Protein AF-A0A2M8V2P1-F1 (afdb_monomer_lite)

Structure (mmCIF, N/CA/C/O backbone):
data_AF-A0A2M8V2P1-F1
#
_entry.id   AF-A0A2M8V2P1-F1
#
loop_
_atom_site.group_PDB
_atom_site.id
_atom_site.type_symbol
_atom_site.label_atom_id
_atom_site.label_alt_id
_atom_site.label_comp_id
_atom_site.label_asym_id
_atom_site.label_entity_id
_atom_site.label_seq_id
_atom_site.pdbx_PDB_ins_code
_atom_site.Cartn_x
_atom_site.Cartn_y
_atom_site.Cartn_z
_atom_site.occupancy
_atom_site.B_iso_or_equiv
_atom_site.auth_seq_id
_atom_site.auth_comp_id
_atom_site.auth_asym_id
_atom_site.auth_atom_id
_atom_site.pdbx_PDB_model_num
ATOM 1 N N . MET A 1 1 ? -0.278 -8.000 -61.370 1.00 59.56 1 MET A N 1
ATOM 2 C CA . MET A 1 1 ? -0.470 -8.827 -60.149 1.00 59.56 1 MET A CA 1
ATOM 3 C C . MET A 1 1 ? 0.734 -8.822 -59.200 1.00 59.56 1 MET A C 1
ATOM 5 O O . MET A 1 1 ? 0.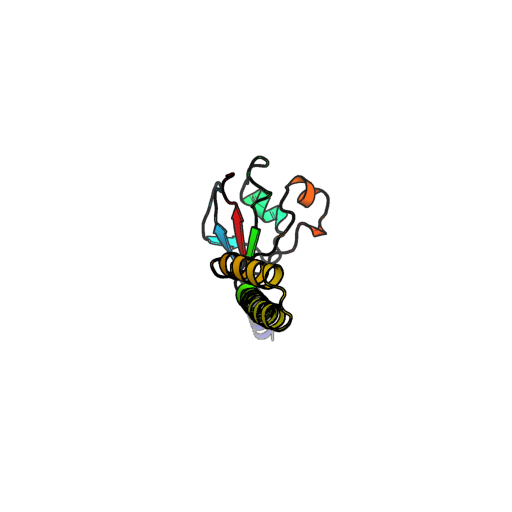513 -8.790 -57.998 1.00 59.56 1 MET A O 1
ATOM 9 N N . ILE A 1 2 ? 1.983 -8.819 -59.689 1.00 68.00 2 ILE A N 1
ATOM 10 C CA . ILE A 1 2 ? 3.197 -8.787 -58.842 1.00 68.00 2 ILE A CA 1
ATOM 11 C C . ILE A 1 2 ? 3.356 -7.480 -58.040 1.00 68.00 2 ILE A C 1
ATOM 13 O O . ILE A 1 2 ? 3.607 -7.550 -56.841 1.00 68.00 2 ILE A O 1
ATOM 17 N N . LEU A 1 3 ? 3.103 -6.308 -58.641 1.00 68.81 3 LEU A N 1
ATOM 18 C CA . LEU A 1 3 ? 3.176 -5.022 -57.921 1.00 68.81 3 LEU A CA 1
ATOM 19 C C . LEU A 1 3 ? 2.172 -4.915 -56.759 1.00 68.81 3 LEU A C 1
ATOM 21 O O . LEU A 1 3 ? 2.520 -4.429 -55.690 1.00 68.81 3 LEU A O 1
ATOM 25 N N . LEU A 1 4 ? 0.945 -5.417 -56.939 1.00 65.25 4 LEU A N 1
ATOM 26 C CA . LEU A 1 4 ? -0.088 -5.392 -55.896 1.00 65.25 4 LEU A CA 1
ATOM 27 C C . LEU A 1 4 ? 0.308 -6.259 -54.688 1.00 65.25 4 LEU A C 1
ATOM 29 O O . LEU A 1 4 ? 0.089 -5.872 -53.544 1.00 65.25 4 LEU A O 1
ATOM 33 N N . ARG A 1 5 ? 0.939 -7.413 -54.943 1.00 68.38 5 ARG A N 1
ATOM 34 C CA . ARG A 1 5 ? 1.457 -8.305 -53.896 1.00 68.38 5 ARG A CA 1
ATOM 35 C C . ARG A 1 5 ? 2.638 -7.684 -53.146 1.00 68.38 5 ARG A C 1
ATOM 37 O O . ARG A 1 5 ? 2.699 -7.818 -51.931 1.00 68.38 5 ARG A O 1
ATOM 44 N N . LEU A 1 6 ? 3.521 -6.965 -53.844 1.00 75.25 6 LEU A N 1
ATOM 45 C CA . LEU A 1 6 ? 4.632 -6.215 -53.241 1.00 75.25 6 LEU A CA 1
ATOM 46 C C . LEU A 1 6 ? 4.143 -5.061 -52.353 1.00 75.25 6 LEU A C 1
ATOM 48 O O . LEU A 1 6 ? 4.639 -4.911 -51.241 1.00 75.25 6 LEU A O 1
ATOM 52 N N . CYS A 1 7 ? 3.130 -4.304 -52.788 1.00 76.38 7 CYS A N 1
ATOM 53 C CA . CYS A 1 7 ? 2.517 -3.263 -51.956 1.00 76.38 7 CYS A CA 1
ATOM 54 C C . CYS A 1 7 ? 1.854 -3.832 -50.696 1.00 76.38 7 CYS A C 1
ATOM 56 O O . CYS A 1 7 ? 2.002 -3.253 -49.625 1.00 76.38 7 CYS A O 1
ATOM 58 N N . LEU A 1 8 ? 1.163 -4.973 -50.797 1.00 76.56 8 LEU A N 1
ATOM 59 C CA . LEU A 1 8 ? 0.544 -5.629 -49.639 1.00 76.56 8 LEU A CA 1
ATOM 60 C C . LEU A 1 8 ? 1.587 -6.160 -48.643 1.00 76.56 8 LEU A C 1
ATOM 62 O O . LEU A 1 8 ? 1.396 -6.030 -47.436 1.00 76.56 8 LEU A O 1
ATOM 66 N N . LEU A 1 9 ? 2.709 -6.698 -49.131 1.00 76.50 9 LEU A N 1
ATOM 67 C CA . LEU A 1 9 ? 3.818 -7.148 -48.283 1.00 76.50 9 LEU A CA 1
ATOM 68 C C . LEU A 1 9 ? 4.520 -5.975 -47.585 1.00 76.50 9 LEU A C 1
ATOM 70 O O . LEU A 1 9 ? 4.796 -6.053 -46.391 1.00 76.50 9 LEU A O 1
ATOM 74 N N . ALA A 1 10 ? 4.751 -4.871 -48.301 1.00 74.00 10 ALA A N 1
ATOM 75 C CA . ALA A 1 10 ? 5.333 -3.659 -47.731 1.00 74.00 10 ALA A CA 1
ATOM 76 C C . ALA A 1 10 ? 4.405 -3.007 -46.689 1.00 74.00 10 ALA A C 1
ATOM 78 O O . ALA A 1 10 ? 4.866 -2.592 -45.627 1.00 74.00 10 ALA A O 1
ATOM 79 N N . ALA A 1 11 ? 3.094 -2.976 -46.951 1.00 72.38 11 ALA A N 1
ATOM 80 C CA . ALA A 1 11 ? 2.097 -2.481 -46.003 1.00 72.38 11 ALA A CA 1
ATOM 81 C C . ALA A 1 11 ? 2.005 -3.362 -44.743 1.00 72.38 11 ALA A C 1
ATOM 83 O O . ALA A 1 11 ? 1.909 -2.836 -43.636 1.00 72.38 11 ALA A O 1
ATOM 84 N N . GLY A 1 12 ? 2.103 -4.689 -44.892 1.00 71.38 12 GLY A N 1
ATOM 85 C CA . GLY A 1 12 ? 2.162 -5.623 -43.765 1.00 71.38 12 GLY A CA 1
ATOM 86 C C . GLY A 1 12 ? 3.413 -5.441 -42.898 1.00 71.38 12 GLY A C 1
ATOM 87 O O . GLY A 1 12 ? 3.313 -5.457 -41.672 1.00 71.38 12 GLY A O 1
ATOM 88 N N . LEU A 1 13 ? 4.575 -5.195 -43.515 1.00 66.88 13 LEU A N 1
ATOM 89 C CA . LEU A 1 13 ? 5.824 -4.931 -42.789 1.00 66.88 13 LEU A CA 1
ATOM 90 C C . LEU A 1 13 ? 5.774 -3.607 -42.005 1.00 66.88 13 LEU A C 1
ATOM 92 O O . LEU A 1 13 ? 6.206 -3.552 -40.855 1.00 66.88 13 LEU A O 1
ATOM 96 N N . LEU A 1 14 ? 5.217 -2.550 -42.609 1.00 63.19 14 LEU A N 1
ATOM 97 C CA . LEU A 1 14 ? 5.073 -1.237 -41.967 1.00 63.19 14 LEU A CA 1
ATOM 98 C C . LEU A 1 14 ? 4.085 -1.271 -40.791 1.00 63.19 14 LEU A C 1
ATOM 100 O O . LEU A 1 14 ? 4.341 -0.655 -39.758 1.00 63.19 14 LEU A O 1
ATOM 104 N N . ALA A 1 15 ? 2.993 -2.033 -40.907 1.00 60.03 15 ALA A N 1
ATOM 105 C CA . ALA A 1 15 ? 2.034 -2.213 -39.817 1.00 60.03 15 ALA A CA 1
ATOM 106 C C . ALA A 1 15 ? 2.644 -2.956 -38.612 1.00 60.03 15 ALA A C 1
ATOM 108 O O . ALA A 1 15 ? 2.351 -2.615 -37.467 1.00 60.03 15 ALA A O 1
ATOM 109 N N . PHE A 1 16 ? 3.531 -3.928 -38.853 1.00 57.78 16 PHE A N 1
ATOM 110 C CA . PHE A 1 16 ? 4.202 -4.675 -37.784 1.00 57.78 16 PHE A CA 1
ATOM 111 C C . PHE A 1 16 ? 5.230 -3.821 -37.022 1.00 57.78 16 PHE A C 1
ATOM 113 O O . PHE A 1 16 ? 5.362 -3.948 -35.806 1.00 57.78 16 PHE A O 1
ATOM 120 N N . ALA A 1 17 ? 5.918 -2.906 -37.713 1.00 57.97 17 ALA A N 1
ATOM 121 C CA . ALA A 1 17 ? 6.884 -1.995 -37.096 1.00 57.97 17 ALA A CA 1
ATOM 122 C C . ALA A 1 17 ? 6.221 -0.957 -36.171 1.00 57.97 17 ALA A C 1
ATOM 124 O O . ALA A 1 17 ? 6.793 -0.589 -35.148 1.00 57.97 17 ALA A O 1
ATOM 125 N N . CYS A 1 18 ? 4.999 -0.517 -36.490 1.00 53.34 18 CYS A N 1
ATOM 126 C CA . CYS A 1 18 ? 4.274 0.468 -35.684 1.00 53.34 18 CYS A CA 1
ATOM 127 C C . CYS A 1 18 ? 3.651 -0.124 -34.403 1.00 53.34 18 CYS A C 1
ATOM 129 O O . CYS A 1 18 ? 3.309 0.622 -33.489 1.00 53.34 18 CYS A O 1
ATOM 131 N N . ALA A 1 19 ? 3.514 -1.453 -34.325 1.00 54.16 19 ALA A N 1
ATOM 132 C CA . ALA A 1 19 ? 2.960 -2.156 -33.167 1.00 54.16 19 ALA A CA 1
ATOM 133 C C . ALA A 1 19 ? 3.969 -2.348 -32.016 1.00 54.16 19 ALA A C 1
ATOM 135 O O . ALA A 1 19 ? 3.571 -2.731 -30.920 1.00 54.16 19 ALA A O 1
ATOM 136 N N . GLN A 1 20 ? 5.259 -2.064 -32.233 1.00 53.06 20 GLN A N 1
ATOM 137 C CA . GLN A 1 20 ? 6.292 -2.111 -31.192 1.00 53.06 20 GLN A CA 1
ATOM 138 C C . GLN A 1 20 ? 6.237 -0.829 -30.343 1.00 53.06 20 GLN A C 1
ATOM 140 O O . GLN A 1 20 ? 7.120 0.028 -30.397 1.00 53.06 20 GLN A O 1
ATOM 145 N N . ALA A 1 21 ? 5.156 -0.655 -29.583 1.00 54.94 21 ALA A N 1
ATOM 146 C CA . ALA A 1 21 ? 5.055 0.426 -28.614 1.00 54.94 21 ALA A CA 1
ATOM 147 C C . ALA A 1 21 ? 5.954 0.099 -27.412 1.00 54.94 21 ALA A C 1
ATOM 149 O O . ALA A 1 21 ? 5.568 -0.641 -26.505 1.00 54.94 21 ALA A O 1
ATOM 150 N N . ASN A 1 22 ? 7.172 0.646 -27.408 1.00 60.91 22 ASN A N 1
ATOM 151 C CA . ASN A 1 22 ? 8.059 0.546 -26.254 1.00 60.91 22 ASN A CA 1
ATOM 152 C C . ASN A 1 22 ? 7.349 1.096 -25.019 1.00 60.91 22 ASN A C 1
ATOM 154 O O . ASN A 1 22 ? 6.885 2.238 -24.980 1.00 60.91 22 ASN A O 1
ATOM 158 N N . THR A 1 23 ? 7.273 0.263 -23.994 1.00 66.62 23 THR A N 1
ATOM 159 C CA . THR A 1 23 ? 6.592 0.605 -22.760 1.00 66.62 23 THR A CA 1
ATOM 160 C C . THR A 1 23 ? 7.504 1.495 -21.918 1.00 66.62 23 THR A C 1
ATOM 162 O O . THR A 1 23 ? 8.652 1.141 -21.670 1.00 66.62 23 THR A O 1
ATOM 165 N N . ARG A 1 24 ? 7.018 2.656 -21.466 1.00 69.69 24 ARG A N 1
ATOM 166 C CA . ARG A 1 24 ? 7.787 3.557 -20.594 1.00 69.69 24 ARG A CA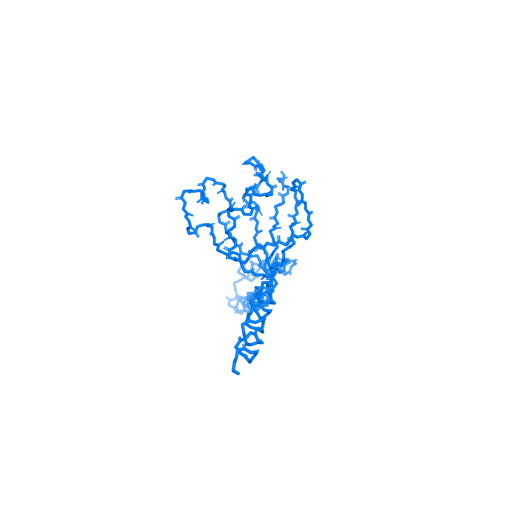 1
ATOM 167 C C . ARG A 1 24 ? 7.465 3.294 -19.121 1.00 69.69 24 ARG A C 1
ATOM 169 O O . ARG A 1 24 ? 6.297 3.161 -18.749 1.00 69.69 24 ARG A O 1
ATOM 176 N N . ILE A 1 25 ? 8.511 3.228 -18.307 1.00 72.06 25 ILE A N 1
ATOM 177 C CA . ILE A 1 25 ? 8.452 3.153 -16.844 1.00 72.06 25 ILE A CA 1
ATOM 178 C C . ILE A 1 25 ? 9.336 4.247 -16.249 1.00 72.06 25 ILE A C 1
ATOM 180 O O . ILE A 1 25 ? 10.304 4.669 -16.880 1.00 72.06 25 ILE A O 1
ATOM 184 N N . GLU A 1 26 ? 9.028 4.690 -15.039 1.00 73.44 26 GLU A N 1
ATOM 185 C CA . GLU A 1 26 ? 9.851 5.651 -14.306 1.00 73.44 26 GLU A CA 1
ATOM 186 C C . GLU A 1 26 ? 10.474 4.958 -13.102 1.00 73.44 26 GLU A C 1
ATOM 188 O O . GLU A 1 26 ? 9.769 4.396 -12.274 1.00 73.44 26 GLU A O 1
ATOM 193 N N . VAL A 1 27 ? 11.798 4.955 -13.018 1.00 72.69 27 VAL A N 1
ATOM 194 C CA . VAL A 1 27 ? 12.524 4.281 -11.942 1.00 72.69 27 VAL A CA 1
ATOM 195 C C . VAL A 1 27 ? 12.881 5.299 -10.865 1.00 72.69 27 VAL A C 1
ATOM 197 O O . VAL A 1 27 ? 13.629 6.239 -11.133 1.00 72.69 27 VAL A O 1
ATOM 200 N N . LEU A 1 28 ? 12.350 5.109 -9.659 1.00 66.06 28 LEU A N 1
ATOM 201 C CA . LEU A 1 28 ? 12.495 6.007 -8.516 1.00 66.06 28 LEU A CA 1
ATOM 202 C C . LEU A 1 28 ? 13.302 5.338 -7.390 1.00 66.06 28 LEU A C 1
ATOM 204 O O . LEU A 1 28 ? 13.346 4.111 -7.276 1.00 66.06 28 LEU A O 1
ATOM 208 N N . GLY A 1 29 ? 13.932 6.158 -6.548 1.00 69.44 29 GLY A N 1
ATOM 209 C CA . GLY A 1 29 ? 14.666 5.702 -5.364 1.00 69.44 29 GLY A CA 1
ATOM 210 C C . GLY A 1 29 ? 16.188 5.661 -5.523 1.00 69.44 29 GLY A C 1
ATOM 211 O O . GLY A 1 29 ? 16.746 6.192 -6.486 1.00 69.44 29 GLY A O 1
ATOM 212 N N . ASP A 1 30 ? 16.854 5.044 -4.544 1.00 67.50 30 ASP A N 1
ATOM 213 C CA . ASP A 1 30 ? 18.317 4.950 -4.466 1.00 67.50 30 ASP A CA 1
ATOM 214 C C . ASP A 1 30 ? 18.835 3.809 -5.351 1.00 67.50 30 ASP A C 1
ATOM 216 O O . ASP A 1 30 ? 19.066 2.675 -4.923 1.00 67.50 30 ASP A O 1
ATOM 220 N N . LEU A 1 31 ? 18.913 4.103 -6.646 1.00 70.62 31 LEU A N 1
ATOM 221 C CA . LEU A 1 31 ? 19.272 3.158 -7.694 1.00 70.62 31 LEU A CA 1
ATOM 222 C C . LEU A 1 31 ? 20.442 3.702 -8.523 1.00 70.62 31 LEU A C 1
ATOM 224 O O . LEU A 1 31 ? 20.562 4.914 -8.680 1.00 70.62 31 LEU A O 1
ATOM 228 N N . PRO A 1 32 ? 21.276 2.839 -9.138 1.00 69.25 32 PRO A N 1
ATOM 229 C CA . PRO A 1 32 ? 22.419 3.293 -9.938 1.00 69.25 32 PRO A CA 1
ATOM 230 C C . PRO A 1 32 ? 22.042 4.161 -11.148 1.00 69.25 32 PRO A C 1
ATOM 232 O O . PRO A 1 32 ? 22.874 4.900 -11.668 1.00 69.25 32 PRO A O 1
ATOM 235 N N . ALA A 1 33 ? 20.808 4.036 -11.643 1.00 69.38 33 ALA A N 1
ATOM 236 C CA . ALA A 1 33 ? 20.323 4.782 -12.798 1.00 69.38 33 ALA A CA 1
ATOM 237 C C . ALA A 1 33 ? 18.814 5.074 -12.676 1.00 69.38 33 ALA A C 1
ATOM 239 O O . ALA A 1 33 ? 18.024 4.384 -13.336 1.00 69.38 33 ALA A O 1
ATOM 240 N N . PRO A 1 34 ? 18.407 6.060 -11.852 1.00 75.38 34 PRO A N 1
ATOM 241 C CA . PRO A 1 34 ? 17.015 6.483 -11.739 1.00 75.38 34 PRO A CA 1
ATOM 242 C C . PRO A 1 34 ? 16.563 7.235 -13.003 1.00 75.38 34 PRO A C 1
ATOM 244 O O . PRO A 1 34 ? 17.382 7.659 -13.822 1.00 75.38 34 PRO A O 1
ATOM 247 N N . GLY A 1 35 ? 15.250 7.395 -13.162 1.00 75.44 35 GLY A N 1
ATOM 248 C CA . GLY A 1 35 ? 14.623 8.130 -14.261 1.00 75.44 35 GLY A CA 1
ATOM 249 C C . GLY A 1 35 ? 13.827 7.261 -15.235 1.00 75.44 35 GLY A C 1
ATOM 250 O O . GLY A 1 35 ? 13.653 6.053 -15.050 1.00 75.44 35 GLY A O 1
ATOM 251 N N . GLU A 1 36 ? 13.304 7.899 -16.281 1.00 76.88 36 GLU A N 1
ATOM 252 C CA . GLU A 1 36 ? 12.475 7.237 -17.287 1.00 76.88 36 GLU A CA 1
ATOM 253 C C . GLU A 1 36 ? 13.277 6.226 -18.114 1.00 76.88 36 GLU A C 1
ATOM 255 O O . GLU A 1 36 ? 14.343 6.529 -18.656 1.00 76.88 36 GLU A O 1
ATOM 260 N N . LYS A 1 37 ? 12.732 5.018 -18.268 1.00 76.69 37 LYS A N 1
ATOM 261 C CA . LYS A 1 37 ? 13.309 3.952 -19.089 1.00 76.69 37 LYS A CA 1
ATOM 262 C C . LYS A 1 37 ? 12.267 3.370 -20.023 1.00 76.69 37 LYS A C 1
ATOM 264 O O . LYS A 1 37 ? 11.099 3.206 -19.674 1.00 76.69 37 LYS A O 1
ATOM 269 N N . GLN A 1 38 ? 12.721 3.049 -21.228 1.00 79.56 38 GLN A N 1
ATOM 270 C CA . GLN A 1 38 ? 11.958 2.241 -22.165 1.00 79.56 38 GLN A CA 1
ATOM 271 C C . GLN A 1 38 ? 12.246 0.773 -21.869 1.00 79.56 38 GLN A C 1
ATOM 273 O O . GLN A 1 38 ? 13.406 0.375 -21.777 1.00 79.56 38 GLN A O 1
ATOM 278 N N . ILE A 1 39 ? 11.192 -0.018 -21.718 1.00 77.38 39 ILE A N 1
ATOM 279 C CA . ILE A 1 39 ? 11.267 -1.463 -21.552 1.00 77.38 39 ILE A CA 1
ATOM 280 C C . ILE A 1 39 ? 10.605 -2.155 -22.737 1.00 77.38 39 ILE A C 1
ATOM 282 O O . ILE A 1 39 ? 9.607 -1.677 -23.289 1.00 77.38 39 ILE A O 1
ATOM 286 N N . ALA A 1 40 ? 11.174 -3.301 -23.107 1.00 78.31 40 ALA A N 1
ATOM 287 C CA . ALA A 1 40 ? 10.552 -4.206 -24.056 1.00 78.31 40 ALA A CA 1
ATOM 288 C C . ALA A 1 40 ? 9.210 -4.700 -23.501 1.00 78.31 40 ALA A C 1
ATOM 290 O O . ALA A 1 40 ? 9.054 -4.921 -22.294 1.00 78.31 40 ALA A O 1
ATOM 291 N N . GLU A 1 41 ? 8.237 -4.881 -24.385 1.00 72.31 41 GLU A N 1
ATOM 292 C CA . GLU A 1 41 ? 6.928 -5.383 -23.992 1.00 72.31 41 GLU A CA 1
ATOM 293 C C . GLU A 1 41 ? 7.053 -6.793 -23.390 1.00 72.31 41 GLU A C 1
ATOM 295 O O . GLU A 1 41 ? 7.707 -7.680 -23.940 1.00 72.31 41 GLU A O 1
ATOM 300 N N . GLY A 1 42 ? 6.450 -7.003 -22.217 1.00 73.50 42 GLY A N 1
ATOM 301 C CA . GLY A 1 42 ? 6.504 -8.288 -21.523 1.00 73.50 42 GLY A CA 1
ATOM 302 C C . GLY A 1 42 ? 7.815 -8.586 -20.789 1.00 73.50 42 GLY A C 1
ATOM 303 O O . GLY A 1 42 ? 7.948 -9.711 -20.295 1.00 73.50 42 GLY A O 1
ATOM 304 N N . LEU A 1 43 ? 8.735 -7.614 -20.672 1.00 80.88 43 LEU A N 1
ATOM 305 C CA . LEU A 1 43 ? 9.917 -7.710 -19.805 1.00 80.88 43 LEU A CA 1
ATOM 306 C C . LEU A 1 43 ? 9.485 -8.114 -18.393 1.00 80.88 43 LEU A C 1
ATOM 308 O O . LEU A 1 43 ? 8.516 -7.564 -17.864 1.00 80.88 43 LEU A O 1
ATOM 312 N N . ARG A 1 44 ? 10.166 -9.078 -17.770 1.00 79.62 44 ARG A N 1
ATOM 313 C CA . ARG A 1 44 ? 9.841 -9.456 -16.394 1.00 79.62 44 ARG A CA 1
ATOM 314 C C . ARG A 1 44 ? 10.515 -8.522 -15.401 1.00 79.62 44 ARG A C 1
ATOM 316 O O . ARG A 1 44 ? 11.583 -7.975 -15.659 1.00 79.62 44 ARG A O 1
ATOM 323 N N . LEU A 1 45 ? 9.888 -8.372 -14.240 1.00 77.62 45 LEU A N 1
ATOM 324 C CA . LEU A 1 45 ? 10.396 -7.541 -13.151 1.00 77.62 45 LEU A CA 1
ATOM 325 C C . LEU A 1 45 ? 11.834 -7.909 -12.745 1.00 77.62 45 LEU A C 1
ATOM 327 O O . LEU A 1 45 ? 12.658 -7.017 -12.597 1.00 77.62 45 LEU A O 1
ATOM 331 N N . GLY A 1 46 ? 12.159 -9.201 -12.645 1.00 77.38 46 GLY A N 1
ATOM 332 C CA . GLY A 1 46 ? 13.521 -9.661 -12.346 1.00 77.38 46 GLY A CA 1
ATOM 333 C C . GLY A 1 46 ? 14.546 -9.273 -13.413 1.00 77.38 46 GLY A C 1
ATOM 334 O O . GLY A 1 46 ? 15.626 -8.797 -13.073 1.00 77.38 46 GLY A O 1
ATOM 335 N N . ASP A 1 47 ? 14.183 -9.378 -14.695 1.00 80.75 47 ASP A N 1
ATOM 336 C CA . ASP A 1 47 ? 15.062 -8.981 -15.803 1.00 80.75 47 ASP A CA 1
ATOM 337 C C . ASP A 1 47 ? 15.326 -7.470 -15.779 1.00 80.75 47 ASP A C 1
ATOM 339 O O . ASP A 1 47 ? 16.446 -7.022 -16.025 1.00 80.75 47 ASP A O 1
ATOM 343 N N . LEU A 1 48 ? 14.307 -6.674 -15.439 1.00 80.25 48 LEU A N 1
ATOM 344 C CA . LEU A 1 48 ? 14.462 -5.237 -15.243 1.00 80.25 48 LEU A CA 1
ATOM 345 C C . LEU A 1 48 ? 15.416 -4.933 -14.080 1.00 80.25 48 LEU A C 1
ATOM 347 O O . LEU A 1 48 ? 16.318 -4.116 -14.242 1.00 80.25 48 LEU A O 1
ATOM 351 N N . LEU A 1 49 ? 15.251 -5.578 -12.922 1.00 78.56 49 LEU A N 1
ATOM 352 C CA . LEU A 1 49 ? 16.127 -5.364 -11.763 1.00 78.56 49 LEU A CA 1
ATOM 353 C C . LEU A 1 49 ? 17.590 -5.711 -12.082 1.00 78.56 49 LEU A C 1
ATOM 355 O O . LEU A 1 49 ? 18.494 -4.955 -11.718 1.00 78.56 49 LEU A O 1
ATOM 359 N N . ALA A 1 50 ? 17.823 -6.790 -12.834 1.00 79.31 50 ALA A N 1
ATOM 360 C CA . ALA A 1 50 ? 19.151 -7.156 -13.319 1.00 79.31 50 ALA A CA 1
ATOM 361 C C . ALA A 1 50 ? 19.737 -6.089 -14.266 1.00 79.31 50 ALA A C 1
ATOM 363 O O . ALA A 1 50 ? 20.898 -5.701 -14.123 1.00 79.31 50 ALA A O 1
ATOM 364 N N . GLN A 1 51 ? 18.934 -5.548 -15.193 1.00 82.12 51 GLN A N 1
ATOM 365 C CA . GLN A 1 51 ? 19.352 -4.459 -16.092 1.00 82.12 51 GLN A CA 1
ATOM 366 C C . GLN A 1 51 ? 19.663 -3.158 -15.343 1.00 82.12 51 GLN A C 1
ATOM 368 O O . GLN A 1 51 ? 20.581 -2.427 -15.719 1.00 82.12 51 GLN A O 1
ATOM 373 N N . LEU A 1 52 ? 18.916 -2.876 -14.275 1.00 78.00 52 LEU A N 1
ATOM 374 C CA . LEU A 1 52 ? 19.135 -1.731 -13.392 1.00 78.00 52 LEU A CA 1
ATOM 375 C C . LEU A 1 52 ? 20.368 -1.893 -12.495 1.00 78.00 52 LEU A C 1
ATOM 377 O O . LEU A 1 52 ? 20.759 -0.924 -11.844 1.00 78.00 52 LEU A O 1
ATOM 381 N N . LYS A 1 53 ? 20.987 -3.084 -12.478 1.00 78.62 53 LYS A N 1
ATOM 382 C CA . LYS A 1 53 ? 22.138 -3.430 -11.632 1.00 78.62 53 LYS A CA 1
ATOM 383 C C . LYS A 1 53 ? 21.891 -3.088 -10.161 1.00 78.62 53 LYS A C 1
ATOM 385 O O . LYS A 1 53 ? 22.786 -2.589 -9.479 1.00 78.62 53 LYS A O 1
ATOM 390 N N . VAL A 1 54 ? 20.665 -3.314 -9.686 1.00 74.75 54 VAL A N 1
ATOM 391 C CA . VAL A 1 54 ? 20.307 -3.048 -8.289 1.00 74.75 54 VAL A CA 1
ATOM 392 C C . VAL A 1 54 ? 21.156 -3.938 -7.384 1.00 74.75 54 VAL A C 1
ATOM 394 O O . VAL A 1 54 ? 21.285 -5.136 -7.636 1.00 74.75 54 VAL A O 1
ATOM 397 N N . SER A 1 55 ? 21.754 -3.356 -6.345 1.00 75.88 55 SER A N 1
ATOM 398 C CA . SER A 1 55 ? 22.586 -4.119 -5.418 1.00 75.88 55 SER A CA 1
ATOM 399 C C . SER A 1 55 ? 21.733 -5.134 -4.651 1.00 75.88 55 SER A C 1
ATOM 401 O O . SER A 1 55 ? 20.692 -4.766 -4.105 1.00 75.88 55 SER A O 1
ATOM 403 N N . PRO A 1 56 ? 22.181 -6.391 -4.495 1.00 72.25 56 PRO A N 1
ATOM 404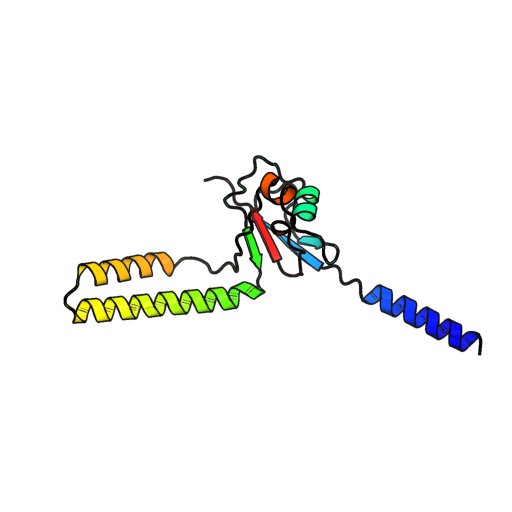 C CA . PRO A 1 56 ? 21.527 -7.343 -3.602 1.00 72.25 56 PRO A CA 1
ATOM 405 C C . PRO A 1 56 ? 21.453 -6.861 -2.144 1.00 72.25 56 PRO A C 1
ATOM 407 O O . PRO A 1 56 ? 20.610 -7.334 -1.395 1.00 72.25 56 PRO A O 1
ATOM 410 N N . GLN A 1 57 ? 22.296 -5.901 -1.751 1.00 72.50 57 GLN A N 1
ATOM 411 C CA . GLN A 1 57 ? 22.321 -5.308 -0.408 1.00 72.50 57 GLN A CA 1
ATOM 412 C C . GLN A 1 57 ? 21.377 -4.104 -0.247 1.00 72.50 57 GLN A C 1
ATOM 414 O O . GLN A 1 57 ? 21.287 -3.546 0.845 1.00 72.50 57 GLN A O 1
ATOM 419 N N . SER A 1 58 ? 20.696 -3.676 -1.316 1.00 73.31 58 SER A N 1
ATOM 420 C CA . SER A 1 58 ? 19.709 -2.596 -1.253 1.00 73.31 58 SER A CA 1
ATOM 421 C C . SER A 1 58 ? 18.526 -2.961 -0.347 1.00 73.31 58 SER A C 1
ATOM 423 O O . SER A 1 58 ? 18.287 -4.126 -0.025 1.00 73.31 58 SER A O 1
ATOM 425 N N . TYR A 1 59 ? 17.752 -1.958 0.073 1.00 73.75 59 TYR A N 1
ATOM 426 C CA . TYR A 1 59 ? 16.628 -2.154 0.987 1.00 73.75 59 TYR A CA 1
ATOM 427 C C . TYR A 1 59 ? 15.390 -2.751 0.291 1.00 73.75 59 TYR A C 1
ATOM 429 O O . TYR A 1 59 ? 14.373 -2.094 0.061 1.00 73.75 59 TYR A O 1
ATOM 437 N N . TRP A 1 60 ? 15.461 -4.044 -0.029 1.00 72.75 60 TRP A N 1
ATOM 438 C CA . TRP A 1 60 ? 14.417 -4.778 -0.753 1.00 72.75 60 TRP A CA 1
ATOM 439 C C . TRP A 1 60 ? 13.073 -4.856 -0.017 1.00 72.75 60 TRP A C 1
ATOM 441 O O . TRP A 1 60 ? 12.032 -4.959 -0.658 1.00 72.75 60 TRP A O 1
ATOM 451 N N . LEU A 1 61 ? 13.069 -4.758 1.317 1.00 68.19 61 LEU A N 1
ATOM 452 C CA . LEU A 1 61 ? 11.846 -4.753 2.133 1.00 68.19 61 LEU A CA 1
ATOM 453 C C . LEU A 1 61 ? 11.006 -3.482 1.943 1.00 68.19 61 LEU A C 1
ATOM 455 O O . LEU A 1 61 ? 9.783 -3.525 2.074 1.00 68.19 61 LEU A O 1
ATOM 459 N N . GLY A 1 62 ? 11.651 -2.353 1.643 1.00 65.75 62 GLY A N 1
ATOM 460 C CA . GLY A 1 62 ? 10.966 -1.103 1.322 1.00 65.75 62 GLY A CA 1
ATOM 461 C C . GLY A 1 62 ? 10.596 -0.980 -0.153 1.00 65.75 62 GLY A C 1
ATOM 462 O O . GLY A 1 62 ? 9.774 -0.132 -0.504 1.00 65.75 62 GLY A O 1
ATOM 463 N N . ALA A 1 63 ? 11.193 -1.822 -0.999 1.00 71.94 63 ALA A N 1
ATOM 464 C CA . ALA A 1 63 ? 11.028 -1.774 -2.436 1.00 71.94 63 ALA A CA 1
ATOM 465 C C . ALA A 1 63 ? 9.568 -1.996 -2.835 1.00 71.94 63 ALA A C 1
ATOM 467 O O . ALA A 1 63 ? 8.843 -2.818 -2.264 1.00 71.94 63 ALA A O 1
ATOM 468 N N . SER A 1 64 ? 9.113 -1.258 -3.839 1.00 74.50 64 SER A N 1
ATOM 469 C CA . SER A 1 64 ? 7.725 -1.333 -4.245 1.00 74.50 64 SER A CA 1
ATOM 470 C C . SER A 1 64 ? 7.496 -1.012 -5.706 1.00 74.50 64 SER A C 1
ATOM 472 O O . SER A 1 64 ? 8.276 -0.302 -6.327 1.00 74.50 64 SER A O 1
ATOM 474 N N . TRP A 1 65 ? 6.410 -1.544 -6.263 1.00 75.00 65 TRP A N 1
ATOM 475 C CA . TRP A 1 65 ? 5.990 -1.225 -7.620 1.00 75.00 65 TRP A CA 1
ATOM 476 C C . TRP A 1 65 ? 4.724 -0.381 -7.566 1.00 75.00 65 TRP A C 1
ATOM 478 O O . TRP A 1 65 ? 3.645 -0.866 -7.205 1.00 75.00 65 TRP A O 1
ATOM 488 N N . GLN A 1 66 ? 4.857 0.894 -7.903 1.00 75.25 66 GLN A N 1
ATOM 489 C CA . GLN A 1 66 ? 3.762 1.852 -7.902 1.00 75.25 66 GLN A CA 1
ATOM 490 C C . GLN A 1 66 ? 3.093 1.840 -9.275 1.00 75.25 66 GLN A C 1
ATOM 492 O O . GLN A 1 66 ? 3.768 1.845 -10.300 1.00 75.25 66 GLN A O 1
ATOM 497 N N . ARG A 1 67 ? 1.761 1.772 -9.332 1.00 74.31 67 ARG A N 1
ATOM 498 C CA . ARG A 1 67 ? 1.021 1.870 -10.601 1.00 74.31 67 ARG A CA 1
ATOM 499 C C . ARG A 1 67 ? -0.042 2.934 -10.482 1.00 74.31 67 ARG A C 1
ATOM 501 O O . ARG A 1 67 ? -0.914 2.829 -9.623 1.00 74.31 67 ARG A O 1
ATOM 508 N N . LEU A 1 68 ? -0.041 3.878 -11.420 1.00 71.31 68 LEU A N 1
ATOM 509 C CA . LEU A 1 68 ? -1.055 4.929 -11.460 1.00 71.31 68 LEU A CA 1
ATOM 510 C C . LEU A 1 68 ? -2.473 4.349 -11.593 1.00 71.31 68 LEU A C 1
ATOM 512 O O . LEU A 1 68 ? -3.415 4.852 -10.987 1.00 71.31 68 LEU A O 1
ATOM 516 N N . SER A 1 69 ? -2.617 3.234 -12.319 1.00 73.12 69 SER A N 1
ATOM 517 C CA . SER A 1 69 ? -3.898 2.531 -12.454 1.00 73.12 69 SER A CA 1
ATOM 518 C C . SER A 1 69 ? -4.437 1.970 -11.134 1.00 73.12 69 SER A C 1
ATOM 520 O O . SER A 1 69 ? -5.644 1.818 -10.995 1.00 73.12 69 SER A O 1
ATOM 522 N N . LEU A 1 70 ? -3.572 1.698 -10.152 1.00 80.19 70 LEU A N 1
ATOM 523 C CA . LEU A 1 70 ? -3.972 1.208 -8.830 1.00 80.19 70 LEU A CA 1
ATOM 524 C C . LEU A 1 70 ? -4.269 2.345 -7.844 1.00 80.19 70 LEU A C 1
ATOM 526 O O . LEU A 1 70 ? -4.849 2.100 -6.787 1.00 80.19 70 LEU A O 1
ATOM 530 N N . THR A 1 71 ? -3.910 3.588 -8.177 1.00 84.81 71 THR A N 1
ATOM 531 C CA . THR A 1 71 ? -4.161 4.756 -7.324 1.00 84.81 71 THR A CA 1
ATOM 532 C C . THR A 1 71 ? -5.655 4.960 -7.093 1.00 84.81 71 THR A C 1
ATOM 534 O O . THR A 1 71 ? -6.063 5.209 -5.962 1.00 84.81 71 THR A O 1
ATOM 537 N N . GLN A 1 72 ? -6.489 4.792 -8.125 1.00 86.69 72 GLN A N 1
ATOM 538 C CA . GLN A 1 72 ? -7.938 4.972 -7.996 1.00 86.69 72 GLN A CA 1
ATOM 539 C C . GLN A 1 72 ? -8.565 3.939 -7.049 1.00 86.69 72 GLN A C 1
ATOM 541 O O . GLN A 1 72 ? -9.382 4.291 -6.196 1.00 86.69 72 GLN A O 1
ATOM 546 N N . ASP A 1 73 ? -8.162 2.674 -7.159 1.00 86.62 73 ASP A N 1
ATOM 547 C CA . ASP A 1 73 ? -8.667 1.612 -6.288 1.00 86.62 73 ASP A CA 1
ATOM 548 C C . ASP A 1 73 ? -8.170 1.783 -4.851 1.00 86.62 73 ASP A C 1
ATOM 550 O O . ASP A 1 73 ? -8.953 1.670 -3.906 1.00 86.62 73 ASP A O 1
ATOM 554 N N . GLN A 1 74 ? -6.901 2.157 -4.665 1.00 89.38 74 GLN A N 1
ATOM 555 C CA . GLN A 1 74 ? -6.372 2.454 -3.336 1.00 89.38 74 GLN A CA 1
ATOM 556 C C . GLN A 1 74 ? -7.041 3.696 -2.720 1.00 89.38 74 GLN A C 1
ATOM 558 O O . GLN A 1 74 ? -7.287 3.726 -1.513 1.00 89.38 74 GLN A O 1
ATOM 563 N N . GLN A 1 75 ? -7.393 4.703 -3.522 1.00 92.06 75 GLN A N 1
ATOM 564 C CA . GLN A 1 75 ? -8.126 5.879 -3.057 1.00 92.06 75 GLN A CA 1
ATOM 565 C C . GLN A 1 75 ? -9.530 5.507 -2.569 1.00 92.06 75 GLN A C 1
ATOM 567 O O . GLN A 1 75 ? -9.940 5.954 -1.497 1.00 92.06 75 GLN A O 1
ATOM 572 N N . ARG A 1 76 ? -10.245 4.653 -3.312 1.00 92.88 76 ARG A N 1
ATOM 573 C CA . ARG A 1 76 ? -11.551 4.119 -2.894 1.00 92.88 76 ARG A CA 1
ATOM 574 C C . ARG A 1 76 ? -11.441 3.315 -1.601 1.00 92.88 76 ARG A C 1
ATOM 576 O O . ARG A 1 76 ? -12.228 3.541 -0.686 1.00 92.88 76 ARG A O 1
ATOM 583 N N . LEU A 1 77 ? -10.438 2.440 -1.496 1.00 93.44 77 LEU A N 1
ATOM 584 C CA . LEU A 1 77 ? -10.178 1.667 -0.281 1.00 93.44 77 LEU A CA 1
ATOM 585 C C . LEU A 1 77 ? -9.925 2.584 0.920 1.00 93.44 77 LEU A C 1
ATOM 587 O O . LEU A 1 77 ? -10.549 2.418 1.966 1.00 93.44 77 LEU A O 1
ATOM 591 N N . LYS A 1 78 ? -9.052 3.588 0.766 1.00 94.81 78 LYS A N 1
ATOM 592 C CA . LYS A 1 78 ? -8.767 4.561 1.826 1.00 94.81 78 LYS A CA 1
ATOM 593 C C . LYS A 1 78 ? -10.030 5.314 2.248 1.00 94.81 78 LYS A C 1
ATOM 595 O O . LYS A 1 78 ? -10.257 5.483 3.442 1.00 94.81 78 LYS A O 1
ATOM 600 N N . ALA A 1 79 ? -10.854 5.746 1.292 1.00 96.50 79 ALA A N 1
ATOM 601 C CA . ALA A 1 79 ? -12.117 6.418 1.587 1.00 96.50 79 ALA A CA 1
ATOM 602 C C . ALA A 1 79 ? -13.071 5.519 2.393 1.00 96.50 79 ALA A C 1
ATOM 604 O O . ALA A 1 79 ? -13.634 5.986 3.381 1.00 96.50 79 ALA A O 1
ATOM 605 N N . GLY A 1 80 ? -13.191 4.237 2.026 1.00 97.44 80 GLY A N 1
ATOM 606 C CA . GLY A 1 80 ? -13.980 3.248 2.768 1.00 97.44 80 GLY A CA 1
ATOM 607 C C . GLY A 1 80 ? -13.488 3.059 4.203 1.00 97.44 80 GLY A C 1
ATOM 608 O O . GLY A 1 80 ? -14.257 3.227 5.142 1.00 97.44 80 GLY A O 1
ATOM 609 N N . VAL A 1 81 ? -12.183 2.842 4.391 1.00 97.50 81 VAL A N 1
ATOM 610 C CA . VAL A 1 81 ? -11.582 2.697 5.729 1.00 97.50 81 VAL A CA 1
ATOM 611 C C . VAL A 1 81 ? -11.831 3.933 6.598 1.00 97.50 81 VAL A C 1
ATOM 613 O O . VAL A 1 81 ? -12.212 3.813 7.760 1.00 97.50 81 VAL A O 1
ATOM 616 N N . LEU A 1 82 ? -11.637 5.139 6.056 1.00 98.19 82 LEU A N 1
ATOM 617 C CA . LEU A 1 82 ? -11.872 6.371 6.814 1.00 98.19 82 LEU A CA 1
ATOM 618 C C . LEU A 1 82 ? -13.350 6.550 7.175 1.00 98.19 82 LEU A C 1
ATOM 620 O O . LEU A 1 82 ? -13.647 6.981 8.292 1.00 98.19 82 LEU A O 1
ATOM 624 N N . PHE A 1 83 ? -14.260 6.213 6.258 1.00 98.31 83 PHE A N 1
ATOM 625 C CA . PHE A 1 83 ? -15.696 6.214 6.517 1.00 98.31 83 PHE A CA 1
ATOM 626 C C . PHE A 1 83 ? -16.053 5.251 7.656 1.00 98.31 83 PHE A C 1
ATOM 628 O O . PHE A 1 83 ? -16.694 5.666 8.624 1.00 98.31 83 PHE A O 1
ATOM 635 N N . ASP A 1 84 ? -15.571 4.010 7.597 1.00 98.19 84 ASP A N 1
ATOM 636 C CA . ASP A 1 84 ? -15.842 2.987 8.608 1.00 98.19 84 ASP A CA 1
ATOM 637 C C . ASP A 1 84 ? -15.325 3.396 9.991 1.00 98.19 84 ASP A C 1
ATOM 639 O O . ASP A 1 84 ? -16.020 3.214 10.989 1.00 98.19 84 ASP A O 1
ATOM 643 N N . LEU A 1 85 ? -14.146 4.023 10.073 1.00 98.38 85 LEU A N 1
ATOM 644 C CA . LEU A 1 85 ? -13.597 4.520 11.340 1.00 98.38 85 LEU A CA 1
ATOM 645 C C . LEU A 1 85 ? -14.458 5.629 11.961 1.00 98.38 85 LEU A C 1
ATOM 647 O O . LEU A 1 85 ? -14.629 5.659 13.181 1.00 98.38 85 LEU A O 1
ATOM 651 N N . ILE A 1 86 ? -15.037 6.512 11.141 1.00 98.19 86 ILE A N 1
ATOM 652 C CA . ILE A 1 86 ? -15.971 7.548 11.611 1.00 98.19 86 ILE A CA 1
ATOM 653 C C . ILE A 1 86 ? -17.263 6.906 12.136 1.00 98.19 86 ILE A C 1
ATOM 655 O O . ILE A 1 86 ? -17.758 7.288 13.201 1.00 98.19 86 ILE A O 1
ATOM 659 N N . GLN A 1 87 ? -17.808 5.918 11.418 1.00 98.31 87 GLN A N 1
ATOM 660 C CA . GLN A 1 87 ? -19.009 5.200 11.860 1.00 98.31 87 GLN A CA 1
ATOM 661 C C . GLN A 1 87 ? -18.750 4.416 13.149 1.00 98.31 87 GLN A C 1
ATOM 663 O O . GLN A 1 87 ? -19.537 4.503 14.092 1.00 98.31 87 GLN A O 1
ATOM 668 N N . LEU A 1 88 ? -17.617 3.715 13.230 1.00 98.19 88 LEU A N 1
ATOM 669 C CA . LEU A 1 88 ? -17.199 2.963 14.408 1.00 98.19 88 LEU A CA 1
ATOM 670 C C . LEU A 1 88 ? -17.071 3.868 15.634 1.00 98.19 88 LEU A C 1
ATOM 672 O O . LEU A 1 88 ? -17.581 3.520 16.697 1.00 98.19 88 LEU A O 1
ATOM 676 N N . GLN A 1 89 ? -16.446 5.041 15.490 1.00 98.12 89 GLN A N 1
ATOM 677 C CA . GLN A 1 89 ? -16.347 6.018 16.573 1.00 98.12 89 GLN A CA 1
ATOM 678 C C . GLN A 1 89 ? -17.737 6.440 17.064 1.00 98.12 89 GLN A C 1
ATOM 680 O O . GLN A 1 89 ? -18.002 6.410 18.266 1.00 98.12 89 GLN A O 1
ATOM 685 N N . ARG A 1 90 ? -18.646 6.792 16.146 1.00 97.81 90 ARG A N 1
ATOM 686 C CA . ARG A 1 90 ? -20.014 7.214 16.484 1.00 97.81 90 ARG A CA 1
ATOM 687 C C . ARG A 1 90 ? -20.786 6.111 17.208 1.00 97.81 90 ARG A C 1
ATOM 689 O O . ARG A 1 90 ? -21.393 6.371 18.244 1.00 97.81 90 ARG A O 1
ATOM 696 N N . LEU A 1 91 ? -20.738 4.884 16.694 1.00 98.31 91 LEU A N 1
ATOM 697 C CA . LEU A 1 91 ? -21.390 3.729 17.311 1.00 98.31 91 LEU A CA 1
ATOM 698 C C . LEU A 1 91 ? -20.802 3.418 18.690 1.00 98.31 91 LEU A C 1
ATOM 700 O O . LEU A 1 91 ? -21.549 3.136 19.623 1.00 98.31 91 LEU A O 1
ATOM 704 N N . ALA A 1 92 ? -19.482 3.513 18.844 1.00 97.75 92 ALA A N 1
ATOM 705 C CA . ALA A 1 92 ? -18.814 3.311 20.123 1.00 97.75 92 ALA A CA 1
ATOM 706 C C . ALA A 1 92 ? -19.241 4.352 21.170 1.00 97.75 92 ALA A C 1
ATOM 708 O O . ALA A 1 92 ? -19.458 3.988 22.324 1.00 97.75 92 ALA A O 1
ATOM 709 N N . LEU A 1 93 ? -19.420 5.618 20.778 1.00 97.75 93 LEU A N 1
ATOM 710 C CA . LEU A 1 93 ? -19.942 6.662 21.666 1.00 97.75 93 LEU A CA 1
ATOM 711 C C . LEU A 1 93 ? -21.384 6.371 22.100 1.00 97.75 93 LEU A C 1
ATOM 713 O O . LEU A 1 93 ? -21.685 6.444 23.290 1.00 97.75 93 LEU A O 1
ATOM 717 N N . LEU A 1 94 ? -22.253 5.974 21.163 1.00 98.00 94 LEU A N 1
ATOM 718 C CA . LEU A 1 94 ? -23.642 5.595 21.463 1.00 98.00 94 LEU A CA 1
ATOM 719 C C . LEU A 1 94 ? -23.726 4.383 22.401 1.00 98.00 94 LEU A C 1
ATOM 721 O O . LEU A 1 94 ? -24.592 4.328 23.266 1.00 98.00 94 LEU A O 1
ATOM 725 N N . GLN A 1 95 ? -22.805 3.431 22.254 1.00 98.00 95 GLN A N 1
ATOM 726 C CA . GLN A 1 95 ? -22.711 2.237 23.098 1.00 98.00 95 GLN A CA 1
ATOM 727 C C . GLN A 1 95 ? -21.912 2.459 24.390 1.00 98.00 95 GLN A C 1
ATOM 729 O O . GLN A 1 95 ? -21.595 1.484 25.065 1.00 98.00 95 GLN A O 1
ATOM 734 N N . GLN A 1 96 ? -21.545 3.705 24.719 1.00 96.81 96 GLN A N 1
ATOM 735 C CA . GLN A 1 96 ? -20.790 4.047 25.933 1.00 96.81 96 GLN A CA 1
ATOM 736 C C . GLN A 1 96 ? -19.460 3.272 26.042 1.00 96.81 96 GLN A C 1
ATOM 738 O O . GLN A 1 96 ? -19.023 2.885 27.124 1.00 96.81 96 GLN A O 1
ATOM 743 N N . LYS A 1 97 ? -18.790 3.061 24.901 1.00 98.00 97 LYS A N 1
ATOM 744 C CA . LYS A 1 97 ? -17.468 2.426 24.770 1.00 98.00 97 LYS A CA 1
ATOM 745 C C . LYS A 1 97 ? -16.400 3.482 24.445 1.00 98.00 97 LYS A C 1
ATOM 747 O O . LYS A 1 97 ? -15.890 3.511 23.320 1.00 98.00 97 LYS A O 1
ATOM 752 N N . PRO A 1 98 ? -16.018 4.351 25.401 1.00 95.31 98 PRO A N 1
ATOM 753 C CA . PRO A 1 98 ? -15.118 5.473 25.135 1.00 95.31 98 PRO A CA 1
ATOM 754 C C . PRO A 1 98 ? -13.739 5.023 24.640 1.00 95.31 98 PRO A C 1
ATOM 756 O O . PRO A 1 98 ? -13.199 5.628 23.722 1.00 95.31 98 PRO A O 1
ATOM 759 N N . GLY A 1 99 ? -13.201 3.912 25.159 1.00 97.12 99 GLY A N 1
ATOM 760 C CA . GLY A 1 99 ? -11.909 3.381 24.707 1.00 97.12 99 GLY A CA 1
ATOM 761 C C . GLY A 1 99 ? -11.897 2.997 23.222 1.00 97.12 99 GLY A C 1
ATOM 762 O O . GLY A 1 99 ? -10.935 3.293 22.515 1.00 97.12 99 GLY A O 1
ATOM 763 N N . LEU A 1 100 ? -12.990 2.405 22.727 1.00 97.00 100 LEU A N 1
ATOM 764 C CA . LEU A 1 100 ? -13.140 2.057 21.312 1.00 97.00 100 LEU A CA 1
ATOM 765 C C . LEU A 1 100 ? -13.296 3.315 20.447 1.00 97.00 100 LEU A C 1
ATOM 767 O O . LEU A 1 100 ? -12.679 3.403 19.387 1.00 97.00 100 LEU A O 1
ATOM 771 N N . ALA A 1 101 ? -14.056 4.307 20.919 1.00 98.06 101 ALA A N 1
ATOM 772 C CA . ALA A 1 101 ? -14.201 5.586 20.229 1.00 98.06 101 ALA A CA 1
ATOM 773 C C . ALA A 1 101 ? -12.850 6.312 20.089 1.00 98.06 101 ALA A C 1
ATOM 775 O O . ALA A 1 101 ? -12.495 6.753 18.996 1.00 98.06 101 ALA A O 1
ATOM 776 N N . SER A 1 102 ? -12.057 6.372 21.163 1.00 98.06 102 SER A N 1
ATOM 777 C CA . SER A 1 102 ? -10.716 6.966 21.136 1.00 98.06 102 SER A CA 1
ATOM 778 C C . SER A 1 102 ? -9.747 6.183 20.247 1.00 98.06 102 SER A C 1
ATOM 780 O O . SER A 1 102 ? -8.933 6.783 19.548 1.00 98.06 102 SER A O 1
ATOM 782 N N . ALA A 1 103 ? -9.820 4.848 20.234 1.00 97.88 103 ALA A N 1
ATOM 783 C CA . ALA A 1 103 ? -9.000 4.028 19.345 1.00 97.88 103 ALA A CA 1
ATOM 784 C C . ALA A 1 103 ? -9.335 4.277 17.866 1.00 97.88 103 ALA A C 1
ATOM 786 O O . ALA A 1 103 ? -8.424 4.500 17.069 1.00 97.88 103 ALA A O 1
ATOM 787 N N . ALA A 1 104 ? -10.626 4.313 17.518 1.00 97.88 104 ALA A N 1
ATOM 788 C CA . ALA A 1 104 ? -11.085 4.617 16.164 1.00 97.88 104 ALA A CA 1
ATOM 789 C C . ALA A 1 104 ? -10.644 6.019 15.713 1.00 97.88 104 ALA A C 1
ATOM 791 O O . ALA A 1 104 ? -10.168 6.182 14.589 1.00 97.88 104 ALA A O 1
ATOM 792 N N . GLN A 1 105 ? -10.723 7.013 16.605 1.00 98.12 105 GLN A N 1
ATOM 793 C CA . GLN A 1 105 ? -10.251 8.368 16.325 1.00 98.12 105 GLN A CA 1
ATOM 794 C C . GLN A 1 105 ? -8.746 8.410 16.034 1.00 98.12 105 GLN A C 1
ATOM 796 O O . GLN A 1 105 ? -8.344 8.939 14.999 1.00 98.12 105 GLN A O 1
ATOM 801 N N . ARG A 1 106 ? -7.916 7.821 16.907 1.00 97.94 106 ARG A N 1
ATOM 802 C CA . ARG A 1 106 ? -6.455 7.802 16.719 1.00 97.94 106 ARG A CA 1
ATOM 803 C C . ARG A 1 106 ? -6.062 7.108 15.420 1.00 97.94 106 ARG A C 1
ATOM 805 O O . ARG A 1 106 ? -5.202 7.599 14.697 1.00 97.94 106 ARG A O 1
ATOM 812 N N . LEU A 1 107 ? -6.713 5.992 15.092 1.00 97.25 107 LEU A N 1
ATOM 813 C CA . LEU A 1 107 ? -6.439 5.290 13.841 1.00 97.25 107 LEU A CA 1
ATOM 814 C C . LEU A 1 107 ? -6.848 6.135 12.625 1.00 97.25 107 LEU A C 1
ATOM 816 O O . LEU A 1 107 ? -6.122 6.182 11.636 1.00 97.25 107 LEU A O 1
ATOM 820 N N . ASN A 1 108 ? -7.965 6.864 12.705 1.00 97.75 108 ASN A N 1
ATOM 821 C CA . ASN A 1 108 ? -8.372 7.794 11.651 1.00 97.75 108 ASN A CA 1
ATOM 822 C C . ASN A 1 108 ? -7.336 8.917 11.456 1.00 97.75 108 ASN A C 1
ATOM 824 O O . ASN A 1 108 ? -6.962 9.225 10.325 1.00 97.75 108 ASN A O 1
ATOM 828 N N . GLU A 1 109 ? -6.829 9.499 12.546 1.00 97.56 109 GLU A N 1
ATOM 829 C CA . GLU A 1 109 ? -5.756 10.503 12.531 1.00 97.56 109 GLU A CA 1
ATOM 830 C C . GLU A 1 109 ? -4.449 9.970 11.929 1.00 97.56 109 GLU A C 1
ATOM 832 O O . GLU A 1 109 ? -3.793 10.703 11.196 1.00 97.56 109 GLU A O 1
ATOM 837 N N . GLN A 1 110 ? -4.108 8.700 12.158 1.00 96.38 110 GLN A N 1
ATOM 838 C CA . GLN A 1 110 ? -2.921 8.062 11.577 1.00 96.38 110 GLN A CA 1
ATOM 839 C C . GLN A 1 110 ? -3.081 7.724 10.090 1.00 96.38 110 GLN A C 1
ATOM 841 O O . GLN A 1 110 ? -2.151 7.922 9.314 1.00 96.38 110 GLN A O 1
ATOM 846 N N . VAL A 1 111 ? -4.248 7.224 9.667 1.00 95.31 111 VAL A N 1
ATOM 847 C CA . VAL A 1 111 ? -4.483 6.763 8.284 1.00 95.31 111 VAL A CA 1
ATOM 848 C C . VAL A 1 111 ? -4.734 7.925 7.319 1.00 95.31 111 VAL A C 1
ATOM 850 O O . VAL A 1 111 ? -4.318 7.891 6.159 1.00 95.31 111 VAL A O 1
ATOM 853 N N . ARG A 1 112 ? -5.417 8.977 7.775 1.00 94.62 112 ARG A N 1
ATOM 854 C CA . ARG A 1 112 ? -5.775 10.148 6.962 1.00 94.62 112 ARG A CA 1
ATOM 855 C C . ARG A 1 112 ? -4.588 10.833 6.260 1.00 94.62 112 ARG A C 1
ATOM 857 O O . ARG A 1 112 ? -4.746 11.096 5.065 1.00 94.62 112 ARG A O 1
ATOM 864 N N . PRO A 1 113 ? -3.423 11.079 6.890 1.00 95.19 113 PRO A N 1
ATOM 865 C CA . PRO A 1 113 ? -2.278 11.702 6.222 1.00 95.19 113 PRO A CA 1
ATOM 866 C C . PRO A 1 113 ? -1.496 10.760 5.293 1.00 95.19 113 PRO A C 1
ATOM 868 O O . PRO A 1 113 ? -0.691 11.245 4.505 1.00 95.19 113 PRO A O 1
ATOM 871 N N . LEU A 1 114 ? -1.716 9.437 5.339 1.00 90.31 114 LEU A N 1
ATOM 872 C CA . LEU A 1 114 ? -0.935 8.494 4.527 1.00 90.31 114 LEU A CA 1
ATOM 873 C C . LEU A 1 114 ? -1.174 8.714 3.023 1.00 90.31 114 LEU A C 1
ATOM 875 O O . LEU A 1 114 ? -2.333 8.770 2.601 1.00 90.31 114 LEU A O 1
ATOM 879 N N . PRO A 1 115 ? -0.130 8.806 2.185 1.00 87.00 115 PRO A N 1
ATOM 880 C CA . PRO A 1 115 ? -0.303 9.013 0.753 1.00 87.00 115 PRO A CA 1
ATOM 881 C C . PRO A 1 115 ? -0.920 7.784 0.071 1.00 87.00 115 PRO A C 1
ATOM 883 O O . PRO A 1 115 ? -0.719 6.641 0.484 1.00 87.00 115 PRO A O 1
ATOM 886 N N . VAL A 1 116 ? -1.667 8.027 -1.007 1.00 86.62 116 VAL A N 1
ATOM 887 C CA . VAL A 1 116 ? -2.137 6.980 -1.922 1.00 86.62 116 VAL A CA 1
ATOM 888 C C . VAL A 1 116 ? -1.090 6.852 -3.026 1.00 86.62 116 VAL A C 1
ATOM 890 O O . VAL A 1 116 ? -0.918 7.773 -3.816 1.00 86.62 116 VAL A O 1
ATOM 893 N N . THR A 1 117 ? -0.367 5.738 -3.049 1.00 81.75 117 THR A N 1
ATOM 894 C CA . THR A 1 117 ? 0.821 5.523 -3.896 1.00 81.75 117 THR A CA 1
ATOM 895 C C . THR A 1 117 ? 0.597 4.525 -5.035 1.00 81.75 117 THR A C 1
ATOM 897 O O . THR A 1 117 ? 1.504 4.257 -5.813 1.00 81.75 117 THR A O 1
ATOM 900 N N . GLY A 1 118 ? -0.586 3.911 -5.127 1.00 76.88 118 GLY A N 1
ATOM 901 C CA . GLY A 1 118 ? -0.871 2.820 -6.062 1.00 76.88 118 GLY A CA 1
ATOM 902 C C . GLY A 1 118 ? 0.046 1.608 -5.857 1.00 76.88 118 GLY A C 1
ATOM 903 O O . GLY A 1 118 ? 0.319 0.863 -6.801 1.00 76.88 118 GLY A O 1
ATOM 904 N N . ARG A 1 119 ? 0.589 1.446 -4.643 1.00 74.81 119 ARG A N 1
ATOM 905 C CA . ARG A 1 119 ? 1.665 0.501 -4.345 1.00 74.81 119 ARG A CA 1
ATOM 906 C C . ARG A 1 119 ? 1.166 -0.937 -4.340 1.00 74.81 119 ARG A C 1
ATOM 908 O O . ARG A 1 119 ? 0.305 -1.298 -3.539 1.00 74.81 119 ARG A O 1
ATOM 915 N N . ARG A 1 120 ? 1.793 -1.784 -5.155 1.00 72.00 120 ARG A N 1
ATOM 916 C CA . ARG A 1 120 ? 1.688 -3.239 -5.050 1.00 72.00 120 ARG A CA 1
ATOM 917 C C . ARG A 1 120 ? 2.989 -3.794 -4.489 1.00 72.00 120 ARG A C 1
ATOM 919 O O . ARG A 1 120 ? 4.065 -3.529 -5.024 1.00 72.00 120 ARG A O 1
ATOM 926 N N . ILE A 1 121 ? 2.876 -4.544 -3.396 1.00 65.06 121 ILE A N 1
ATOM 927 C CA . ILE A 1 121 ? 4.010 -5.258 -2.814 1.00 65.06 121 ILE A CA 1
ATOM 928 C C . ILE A 1 121 ? 4.257 -6.471 -3.702 1.00 65.06 121 ILE A C 1
ATOM 930 O O . ILE A 1 121 ? 3.411 -7.361 -3.798 1.00 65.06 121 ILE A O 1
ATOM 934 N N . TYR A 1 122 ? 5.399 -6.469 -4.374 1.00 66.50 122 TYR A N 1
ATOM 935 C CA . TYR A 1 122 ? 5.970 -7.678 -4.938 1.00 66.50 122 TYR A CA 1
ATOM 936 C C . TYR A 1 122 ? 7.123 -8.091 -4.029 1.00 66.50 122 TYR A C 1
ATOM 938 O O . TYR A 1 122 ? 7.843 -7.214 -3.550 1.00 66.50 122 TYR 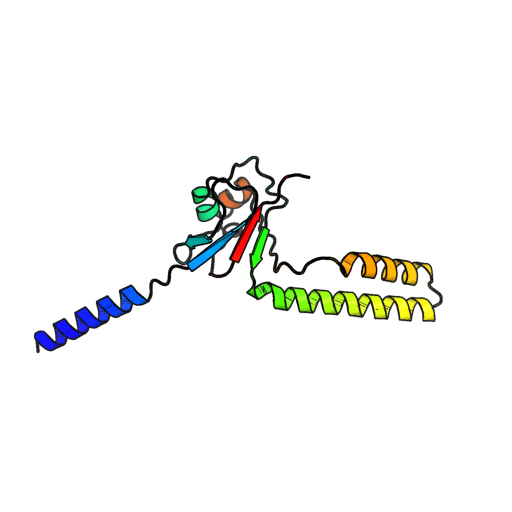A O 1
ATOM 946 N N . PRO A 1 123 ? 7.307 -9.390 -3.760 1.00 65.00 123 PRO A N 1
ATOM 947 C CA . PRO A 1 123 ? 8.554 -9.864 -3.185 1.00 65.00 123 PRO A CA 1
ATOM 948 C C . PRO A 1 123 ? 9.658 -9.600 -4.215 1.00 65.00 123 PRO A C 1
ATOM 950 O O . PRO A 1 123 ? 9.797 -10.329 -5.191 1.00 65.00 123 PRO A O 1
ATOM 953 N N . LEU A 1 124 ? 10.355 -8.480 -4.031 1.00 67.06 124 LEU A N 1
ATOM 954 C CA . LEU A 1 124 ? 11.406 -7.977 -4.917 1.00 67.06 124 LEU A CA 1
ATOM 955 C C . LEU A 1 124 ? 12.793 -8.503 -4.529 1.00 67.06 124 LEU A C 1
ATOM 957 O O . LEU A 1 124 ? 13.758 -8.185 -5.211 1.00 67.06 124 LEU A O 1
ATOM 961 N N . ASP A 1 125 ? 12.889 -9.292 -3.453 1.00 67.94 125 ASP A N 1
ATOM 962 C CA . ASP A 1 125 ? 14.127 -9.952 -3.034 1.00 67.94 125 ASP A CA 1
ATOM 963 C C . ASP A 1 125 ? 14.732 -10.727 -4.224 1.00 67.94 125 ASP A C 1
ATOM 965 O O . ASP A 1 125 ? 14.048 -11.598 -4.777 1.00 67.94 125 ASP A O 1
ATOM 969 N N . PRO A 1 126 ? 15.984 -10.432 -4.625 1.00 65.81 126 PRO A N 1
ATOM 970 C CA . PRO A 1 126 ? 16.660 -11.086 -5.740 1.00 65.81 126 PRO A CA 1
ATOM 971 C C . PRO A 1 126 ? 16.575 -12.607 -5.666 1.00 65.81 126 PRO A C 1
ATOM 973 O O . PRO A 1 126 ? 16.264 -13.255 -6.663 1.00 65.81 126 PRO A O 1
ATOM 976 N N . LEU A 1 127 ? 16.752 -13.173 -4.469 1.00 65.81 127 LEU A N 1
ATOM 977 C CA . LEU A 1 127 ? 16.710 -14.615 -4.276 1.00 65.81 127 LEU A CA 1
ATOM 978 C C . LEU A 1 127 ? 15.284 -15.154 -4.479 1.00 65.81 127 LEU A C 1
ATOM 980 O O . LEU A 1 127 ? 15.083 -16.182 -5.119 1.00 65.81 127 LEU A O 1
ATOM 984 N N . ALA A 1 128 ? 14.265 -14.440 -3.997 1.00 65.81 128 ALA A N 1
ATOM 985 C CA . ALA A 1 128 ? 12.864 -14.837 -4.159 1.00 65.81 128 ALA A CA 1
ATOM 986 C C . ALA A 1 128 ? 12.365 -14.728 -5.612 1.00 65.81 128 ALA A C 1
ATOM 988 O O . ALA A 1 128 ? 11.502 -15.511 -6.028 1.00 65.81 128 ALA A O 1
ATOM 989 N N . VAL A 1 129 ? 12.898 -13.763 -6.368 1.00 64.69 129 VAL A N 1
ATOM 990 C CA . VAL A 1 129 ? 12.609 -13.532 -7.790 1.00 64.69 129 VAL A CA 1
ATOM 991 C C . VAL A 1 129 ? 13.294 -14.581 -8.672 1.00 64.69 129 VAL A C 1
ATOM 993 O O . VAL A 1 129 ? 12.667 -15.076 -9.611 1.00 64.69 129 VAL A O 1
ATOM 996 N N . GLU A 1 130 ? 14.537 -14.961 -8.359 1.00 64.75 130 GLU A N 1
ATOM 997 C CA . GLU A 1 130 ? 15.273 -16.023 -9.062 1.00 64.75 130 GLU A CA 1
ATOM 998 C C . GLU A 1 130 ? 14.656 -17.408 -8.827 1.00 64.75 130 GLU A C 1
ATOM 1000 O O . GLU A 1 130 ? 14.494 -18.190 -9.765 1.00 64.75 130 GLU A O 1
ATOM 1005 N N . LEU A 1 131 ? 14.265 -17.708 -7.585 1.00 64.31 131 LEU A N 1
ATOM 1006 C CA . LEU A 1 131 ? 13.763 -19.030 -7.204 1.00 64.31 131 LEU A CA 1
ATOM 1007 C C . LEU A 1 131 ? 12.324 -19.301 -7.662 1.00 64.31 131 LEU A C 1
ATOM 1009 O O . LEU A 1 131 ? 11.905 -20.458 -7.717 1.00 64.31 131 LEU A O 1
ATOM 1013 N N . ASN A 1 132 ? 11.538 -18.266 -7.979 1.00 64.62 132 ASN A N 1
ATOM 1014 C CA . ASN A 1 132 ? 10.149 -18.444 -8.386 1.00 64.62 132 ASN A CA 1
ATOM 1015 C C . ASN A 1 132 ? 9.703 -17.398 -9.414 1.00 64.62 132 ASN A C 1
ATOM 1017 O O . ASN A 1 132 ? 9.466 -16.228 -9.113 1.00 64.62 132 ASN A O 1
ATOM 1021 N N . THR A 1 133 ? 9.458 -17.874 -10.634 1.00 61.94 133 THR A N 1
ATOM 1022 C CA . THR A 1 133 ? 8.993 -17.047 -11.757 1.00 61.94 133 THR A CA 1
ATOM 1023 C C . THR A 1 133 ? 7.643 -16.352 -11.519 1.00 61.94 133 THR A C 1
ATOM 1025 O O . THR A 1 133 ? 7.352 -15.368 -12.205 1.00 61.94 133 THR A O 1
ATOM 1028 N N . ALA A 1 134 ? 6.833 -16.794 -10.544 1.00 63.09 134 ALA A N 1
ATOM 1029 C CA . ALA A 1 134 ? 5.613 -16.104 -10.112 1.00 63.09 134 ALA A CA 1
ATOM 1030 C C . ALA A 1 134 ? 5.898 -14.770 -9.392 1.00 63.09 134 ALA A C 1
ATOM 1032 O O . ALA A 1 134 ? 5.051 -13.878 -9.405 1.00 63.09 134 ALA A O 1
ATOM 1033 N N . HIS A 1 135 ? 7.094 -14.601 -8.820 1.00 66.25 135 HIS A N 1
ATOM 1034 C CA . HIS A 1 135 ? 7.558 -13.355 -8.199 1.00 66.25 135 HIS A CA 1
ATOM 1035 C C . HIS A 1 135 ? 8.213 -12.390 -9.199 1.00 66.25 135 HIS A C 1
ATOM 1037 O O . HIS A 1 135 ? 8.532 -11.257 -8.851 1.00 66.25 135 HIS A O 1
ATOM 1043 N N . SER A 1 136 ? 8.336 -12.804 -10.464 1.00 71.50 136 SER A N 1
ATOM 1044 C CA . SER A 1 136 ? 8.840 -11.996 -11.576 1.00 71.50 136 SER A CA 1
ATOM 1045 C C . SER A 1 136 ? 7.728 -11.758 -12.614 1.00 71.50 136 SER A C 1
ATOM 1047 O O . SER A 1 136 ? 7.768 -12.324 -13.717 1.00 71.50 136 SER A O 1
ATOM 1049 N N . PRO A 1 137 ? 6.670 -10.990 -12.274 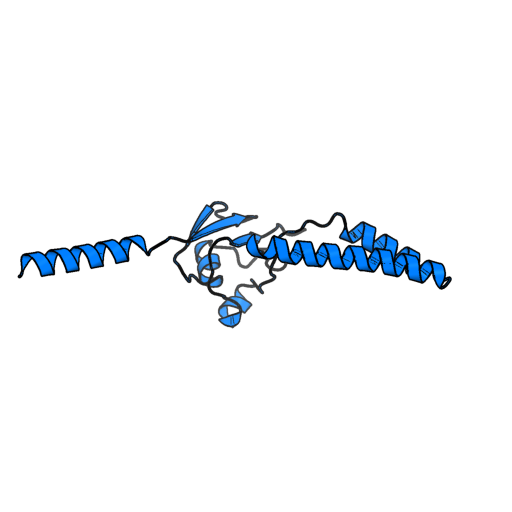1.00 72.81 137 PRO A N 1
ATOM 1050 C CA . PRO A 1 137 ? 5.560 -10.743 -13.188 1.00 72.81 137 PRO A CA 1
ATOM 1051 C C . PRO A 1 137 ? 6.039 -10.000 -14.438 1.00 72.81 137 PRO A C 1
ATOM 1053 O O . PRO A 1 137 ? 6.991 -9.217 -14.396 1.00 72.81 137 PRO A O 1
ATOM 1056 N N . LYS A 1 138 ? 5.343 -10.223 -15.558 1.00 75.62 138 LYS A N 1
ATOM 1057 C CA . LYS A 1 138 ? 5.539 -9.420 -16.767 1.00 75.62 138 LYS A CA 1
ATOM 1058 C C . LYS A 1 138 ? 5.099 -7.988 -16.496 1.00 75.62 138 LYS A C 1
ATOM 1060 O O . LYS A 1 138 ? 3.981 -7.752 -16.029 1.00 75.62 138 LYS A O 1
ATOM 1065 N N . LEU A 1 139 ? 5.974 -7.048 -16.808 1.00 74.00 139 LEU A N 1
ATOM 1066 C CA . LEU A 1 139 ? 5.701 -5.633 -16.696 1.00 74.00 139 LEU A CA 1
ATOM 1067 C C . LEU A 1 139 ? 4.775 -5.220 -17.837 1.00 74.00 139 LEU A C 1
ATOM 1069 O O . LEU A 1 139 ? 5.018 -5.499 -19.010 1.00 74.00 139 LEU A O 1
ATOM 1073 N N . GLN A 1 140 ? 3.687 -4.568 -17.457 1.00 65.94 140 GLN A N 1
ATOM 1074 C CA . GLN A 1 140 ? 2.818 -3.824 -18.359 1.00 65.94 140 GLN A CA 1
ATOM 1075 C C . GLN A 1 140 ? 3.068 -2.342 -18.088 1.00 65.94 140 GLN A C 1
ATOM 1077 O O . GLN A 1 140 ? 3.404 -1.979 -16.956 1.00 65.94 140 GLN A O 1
ATOM 1082 N N . GLY A 1 141 ? 2.899 -1.490 -19.095 1.00 60.62 141 GLY A N 1
ATOM 1083 C CA . GLY A 1 141 ? 3.231 -0.073 -18.970 1.00 60.62 141 GLY A CA 1
ATOM 1084 C C . GLY A 1 141 ? 2.551 0.690 -17.846 1.00 60.62 141 GLY A C 1
ATOM 1085 O O . GLY A 1 141 ? 1.514 0.279 -17.318 1.00 60.62 141 GLY A O 1
ATOM 1086 N N . GLY A 1 142 ? 3.181 1.812 -17.479 1.00 58.03 142 GLY A N 1
ATOM 1087 C CA . GLY A 1 142 ? 2.669 2.752 -16.479 1.00 58.03 142 GLY A CA 1
ATOM 1088 C C . GLY A 1 142 ? 2.909 2.345 -15.022 1.00 58.03 142 GLY A C 1
ATOM 1089 O O . GLY A 1 142 ? 2.121 2.711 -14.148 1.00 58.03 142 GLY A O 1
ATOM 1090 N N . GLY A 1 143 ? 3.945 1.545 -14.759 1.00 63.22 143 GLY A N 1
ATOM 1091 C CA . GLY A 1 143 ? 4.414 1.250 -13.407 1.00 63.22 143 GLY A CA 1
ATOM 1092 C C . GLY A 1 143 ? 5.785 1.862 -13.133 1.00 63.22 143 GLY A C 1
ATOM 1093 O O . GLY A 1 143 ? 6.610 1.921 -14.041 1.00 63.22 143 GLY A O 1
ATOM 1094 N N . SER A 1 144 ? 6.013 2.274 -11.891 1.00 65.00 144 SER A N 1
ATOM 1095 C CA . SER A 1 144 ? 7.244 2.907 -11.427 1.00 65.00 144 SER A CA 1
ATOM 1096 C C . SER A 1 144 ? 7.796 2.134 -10.225 1.00 65.00 144 SER A C 1
ATOM 1098 O O . SER A 1 144 ? 7.130 2.095 -9.183 1.00 65.00 144 SER A O 1
ATOM 1100 N N . PRO A 1 145 ? 8.948 1.445 -10.337 1.00 63.88 145 PRO A N 1
ATOM 1101 C CA . PRO A 1 145 ? 9.606 0.872 -9.171 1.00 63.88 145 PRO A CA 1
ATOM 1102 C C . PRO A 1 145 ? 10.149 1.990 -8.276 1.00 63.88 145 PRO A C 1
ATOM 1104 O O . PRO A 1 145 ? 10.698 2.967 -8.776 1.00 63.88 145 PRO A O 1
ATOM 1107 N N . ASP A 1 146 ? 10.018 1.814 -6.967 1.00 70.81 146 ASP A N 1
ATOM 1108 C CA . ASP A 1 146 ? 10.521 2.715 -5.933 1.00 70.81 146 ASP A CA 1
ATOM 1109 C C . ASP A 1 146 ? 11.311 1.898 -4.903 1.00 70.81 146 ASP A C 1
ATOM 1111 O O . ASP A 1 146 ? 10.744 1.002 -4.268 1.00 70.81 146 ASP A O 1
ATOM 1115 N N . LEU A 1 147 ? 12.615 2.167 -4.775 1.00 69.06 147 LEU A N 1
ATOM 1116 C CA . LEU A 1 147 ? 13.488 1.600 -3.740 1.00 69.06 147 LEU A CA 1
ATOM 1117 C C . LEU A 1 147 ? 13.892 2.698 -2.742 1.00 69.06 147 LEU A C 1
ATOM 1119 O O . LEU A 1 147 ? 14.808 3.476 -3.030 1.00 69.06 147 LEU A O 1
ATOM 1123 N N . PRO A 1 148 ? 13.243 2.779 -1.569 1.00 63.50 148 PRO A N 1
ATOM 1124 C CA . PRO A 1 148 ? 13.614 3.757 -0.561 1.00 63.50 148 PRO A CA 1
ATOM 1125 C C . PRO A 1 148 ? 14.949 3.390 0.095 1.00 63.50 148 PRO A C 1
ATOM 1127 O O . PRO A 1 148 ? 15.315 2.216 0.182 1.00 63.50 148 PRO A O 1
ATOM 1130 N N . ALA A 1 149 ? 15.648 4.401 0.609 1.00 66.38 149 ALA A N 1
ATOM 1131 C CA . ALA A 1 149 ? 16.803 4.193 1.473 1.00 66.38 149 ALA A CA 1
ATOM 1132 C C . ALA A 1 149 ? 16.392 3.466 2.767 1.00 66.38 149 ALA A C 1
ATOM 1134 O O . ALA A 1 149 ? 15.256 3.599 3.235 1.00 66.38 149 ALA A O 1
ATOM 1135 N N . SER A 1 150 ? 17.321 2.704 3.347 1.00 58.72 150 SER A N 1
ATOM 1136 C CA . SER A 1 150 ? 17.134 2.120 4.677 1.00 58.72 150 SER A CA 1
ATOM 1137 C C . SER A 1 150 ? 16.928 3.233 5.723 1.00 58.72 150 SER A C 1
ATOM 1139 O O . SER A 1 150 ? 17.609 4.256 5.630 1.00 58.72 150 SER A O 1
ATOM 1141 N N . PRO A 1 151 ? 16.001 3.058 6.682 1.00 58.00 151 PRO A N 1
ATOM 1142 C CA . PRO A 1 151 ? 15.744 4.025 7.751 1.00 58.00 151 PRO A CA 1
ATOM 1143 C C . PRO A 1 151 ? 16.892 4.148 8.760 1.00 58.00 151 PRO A C 1
ATOM 1145 O O . PRO A 1 151 ? 17.677 3.181 8.900 1.00 58.00 151 PRO A O 1
#

pLDDT: mean 77.76, std 13.28, range [53.06, 98.38]

Foldseek 3Di:
DVVVVVVVVVVVVVVVVVPFPFFWEFEAEDFPDGGIDTDGAQAWPLNVCVVSVGDLPAPLVQKWKFAPVLLVVLVVVLVVLLVVLVVQLVVCVVVVNNVSNVVSV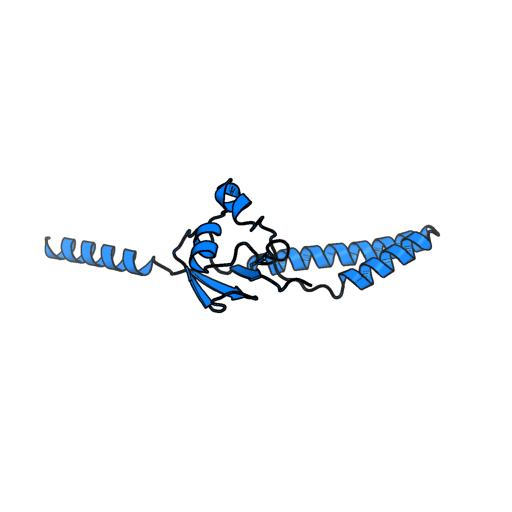VVSVVSVPDDRRNTDDQSSNSVVVVVDVVSTGGDDHRMYMYGYGDD

Radius of gyration: 23.49 Å; chains: 1; bounding box: 46×31×86 Å

Sequence (151 aa):
MILLRLCLLAAGLLAFACAQANTRIEVLGDLPAPGEKQIAEGLRLGDLLAQLKVSPQSYWLGASWQRLSLTQDQQRLKAGVLFDLIQLQRLALLQQKPGLASAAQRLNEQVRPLPVTGRRIYPLDPLAVELNTAHSPKLQGGGSPDLPASP

Secondary structure (DSSP, 8-state):
-HHHHHHHHHHHHHHHHHT--PEEEEEEES-SS-EEEEE-TT-BHHHHHHHTT--TTS-TTT-EEEEHHHHHHHHHHHHHHHHHHHHHHHHHHHTT-HHHHHHHHHHHHHHTTS----EE-----HHHHHH-GGGSPBP-SSEEEEEPPP-